Protein AF-A0A7G5ZG37-F1 (afdb_monomer_lite)

pLDDT: mean 83.99, std 19.42, range [48.41, 98.5]

Secondary structure (DSSP, 8-state):
--HHHHHHHHHHHHHHHHHHHHHTT--PPP-HHHHHHHHHHHHHHHHHS-----TTSSSSSTTS--

Structure (mmCIF, N/CA/C/O backbone):
data_AF-A0A7G5ZG37-F1
#
_entry.id   AF-A0A7G5ZG37-F1
#
loop_
_atom_site.group_PDB
_atom_site.id
_atom_site.type_symbol
_atom_site.label_atom_id
_atom_site.label_alt_id
_atom_site.label_comp_id
_atom_site.label_asym_id
_atom_site.label_entity_id
_atom_site.label_seq_id
_atom_site.pdbx_PDB_ins_code
_atom_site.Cartn_x
_atom_site.Cartn_y
_atom_site.Cartn_z
_atom_site.occupancy
_atom_site.B_iso_or_equiv
_atom_site.auth_seq_id
_atom_site.auth_comp_id
_atom_site.auth_asym_id
_atom_site.auth_atom_id
_atom_site.pdbx_PDB_model_num
ATOM 1 N N . MET A 1 1 ? 9.044 15.644 -9.653 1.00 71.19 1 MET A N 1
ATOM 2 C CA . MET A 1 1 ? 8.499 14.326 -9.273 1.00 71.19 1 MET A CA 1
ATOM 3 C C . MET A 1 1 ? 8.105 13.581 -10.534 1.00 71.19 1 MET A C 1
ATOM 5 O O . MET A 1 1 ? 7.302 14.087 -11.317 1.00 71.19 1 MET A O 1
ATOM 9 N N . ASP A 1 2 ? 8.734 12.442 -10.780 1.00 91.69 2 ASP A N 1
ATOM 10 C CA . ASP A 1 2 ? 8.470 11.589 -11.935 1.00 91.69 2 ASP A CA 1
ATOM 11 C C . ASP A 1 2 ? 7.153 10.804 -11.761 1.00 91.69 2 ASP A C 1
ATOM 13 O O . ASP A 1 2 ? 6.445 10.956 -10.763 1.00 91.69 2 ASP A O 1
ATOM 17 N N . LYS A 1 3 ? 6.760 10.023 -12.776 1.00 94.12 3 LYS A N 1
ATOM 18 C CA . LYS A 1 3 ? 5.482 9.290 -12.750 1.00 94.12 3 LYS A CA 1
ATOM 19 C C . LYS A 1 3 ? 5.447 8.258 -11.616 1.00 94.12 3 LYS A C 1
ATOM 21 O O . LYS A 1 3 ? 4.430 8.178 -10.937 1.00 94.12 3 LYS A O 1
ATOM 26 N N . ILE A 1 4 ? 6.545 7.529 -11.404 1.00 94.88 4 ILE A N 1
ATOM 27 C CA . ILE A 1 4 ? 6.646 6.505 -10.357 1.00 94.88 4 ILE A CA 1
ATOM 28 C C . ILE A 1 4 ? 6.629 7.155 -8.975 1.00 94.88 4 ILE A C 1
ATOM 30 O O . ILE A 1 4 ? 5.847 6.739 -8.126 1.00 94.88 4 ILE A O 1
ATOM 34 N N . GLY A 1 5 ? 7.365 8.255 -8.782 1.00 95.44 5 GLY A N 1
ATOM 35 C CA . GLY A 1 5 ? 7.306 9.024 -7.542 1.00 95.44 5 GLY A CA 1
ATOM 36 C C . GLY A 1 5 ? 5.888 9.482 -7.187 1.00 95.44 5 GLY A C 1
ATOM 37 O O . GLY A 1 5 ? 5.472 9.325 -6.043 1.00 95.44 5 GLY A O 1
ATOM 38 N N . ARG A 1 6 ? 5.111 9.992 -8.159 1.00 97.12 6 ARG A N 1
ATOM 39 C CA . ARG A 1 6 ? 3.703 10.387 -7.934 1.00 97.12 6 ARG A CA 1
ATOM 40 C C . ARG A 1 6 ? 2.818 9.222 -7.503 1.00 97.12 6 ARG A C 1
ATOM 42 O O . ARG A 1 6 ? 2.032 9.380 -6.576 1.00 97.12 6 ARG A O 1
ATOM 49 N N . LEU A 1 7 ? 2.954 8.072 -8.160 1.00 97.25 7 LEU A N 1
ATOM 50 C CA . LEU A 1 7 ? 2.185 6.872 -7.825 1.00 97.25 7 LEU A CA 1
ATOM 51 C C . LEU A 1 7 ? 2.531 6.343 -6.429 1.00 97.25 7 LEU A C 1
ATOM 53 O O . LEU A 1 7 ? 1.627 6.012 -5.668 1.00 97.25 7 LEU A O 1
ATOM 57 N N . ARG A 1 8 ? 3.817 6.349 -6.061 1.00 97.56 8 ARG A N 1
ATOM 58 C CA . ARG A 1 8 ? 4.260 5.992 -4.710 1.00 97.56 8 ARG A CA 1
ATOM 59 C C . ARG A 1 8 ? 3.648 6.899 -3.648 1.00 97.56 8 ARG A C 1
ATOM 61 O O . ARG A 1 8 ? 3.158 6.399 -2.646 1.00 97.56 8 ARG A O 1
ATOM 68 N N . CYS A 1 9 ? 3.676 8.213 -3.864 1.00 98.06 9 CYS A N 1
ATOM 69 C CA . CYS A 1 9 ? 3.123 9.177 -2.907 1.00 98.06 9 CYS A CA 1
ATOM 70 C C . CYS A 1 9 ? 1.632 8.924 -2.667 1.00 98.06 9 CYS A C 1
ATOM 72 O O . CYS A 1 9 ? 1.211 8.820 -1.524 1.00 98.06 9 C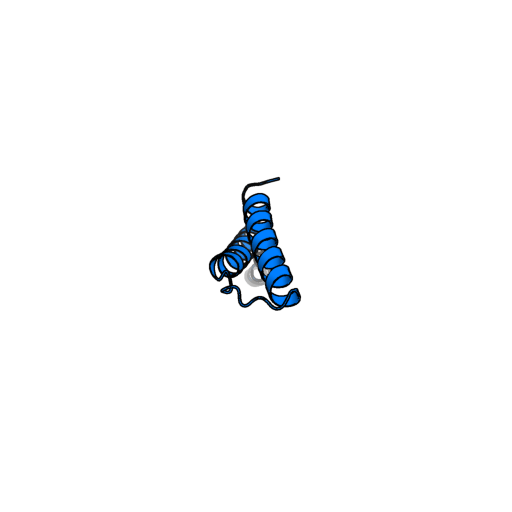YS A O 1
ATOM 74 N N . MET A 1 10 ? 0.867 8.698 -3.739 1.00 98.19 10 MET A N 1
ATOM 75 C CA . MET A 1 10 ? -0.557 8.362 -3.648 1.00 98.19 10 MET A CA 1
ATOM 76 C C . MET A 1 10 ? -0.810 7.076 -2.840 1.00 98.19 10 MET A C 1
ATOM 78 O O . MET A 1 10 ? -1.733 7.026 -2.032 1.00 98.19 10 MET A O 1
ATOM 82 N N . ALA A 1 11 ? 0.007 6.035 -3.035 1.00 98.44 11 ALA A N 1
ATOM 83 C CA . ALA A 1 11 ? -0.100 4.804 -2.253 1.00 98.44 11 ALA A CA 1
ATOM 84 C C . ALA A 1 11 ? 0.261 5.020 -0.772 1.00 98.44 11 ALA A C 1
ATOM 86 O O . ALA A 1 11 ? -0.430 4.528 0.118 1.00 98.44 11 ALA A O 1
ATOM 87 N N . GLN A 1 12 ? 1.324 5.782 -0.501 1.00 98.38 12 GLN A N 1
ATOM 88 C CA . GLN A 1 12 ? 1.764 6.103 0.857 1.00 98.38 12 GLN A CA 1
ATOM 89 C C . GLN A 1 12 ? 0.714 6.905 1.626 1.00 98.38 12 GLN A C 1
ATOM 91 O O . GLN A 1 12 ? 0.436 6.580 2.777 1.00 98.38 12 GLN A O 1
ATOM 96 N N . GLU A 1 13 ? 0.106 7.902 0.987 1.00 98.50 13 GLU A N 1
ATOM 97 C CA . GLU A 1 13 ? -0.977 8.700 1.568 1.00 98.5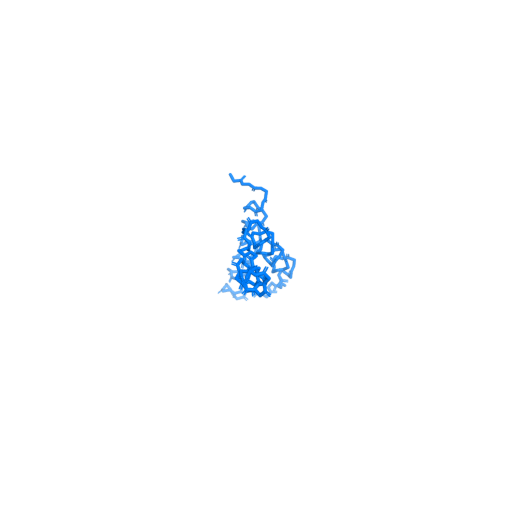0 13 GLU A CA 1
ATOM 98 C C . GLU A 1 13 ? -2.162 7.810 1.966 1.00 98.50 13 GLU A C 1
ATOM 100 O O . GLU A 1 13 ? -2.608 7.858 3.111 1.00 98.50 13 GLU A O 1
ATOM 105 N N . ALA A 1 14 ? -2.602 6.908 1.082 1.00 98.50 14 ALA A N 1
ATOM 106 C CA . ALA A 1 14 ? -3.698 5.985 1.384 1.00 98.50 14 ALA A CA 1
ATOM 107 C C . ALA A 1 14 ? -3.384 5.032 2.553 1.00 98.50 14 ALA A C 1
ATOM 109 O O . ALA A 1 14 ? -4.241 4.769 3.400 1.00 98.50 14 ALA A O 1
ATOM 110 N N . LEU A 1 15 ? -2.150 4.522 2.631 1.00 98.50 15 LEU A N 1
ATOM 111 C CA . LEU A 1 15 ? -1.711 3.675 3.746 1.00 98.50 15 LEU A CA 1
ATOM 112 C C . LEU A 1 15 ? -1.628 4.463 5.060 1.00 98.50 15 LEU A C 1
ATOM 114 O O . LEU A 1 15 ? -1.978 3.933 6.118 1.00 98.50 15 LEU A O 1
ATOM 118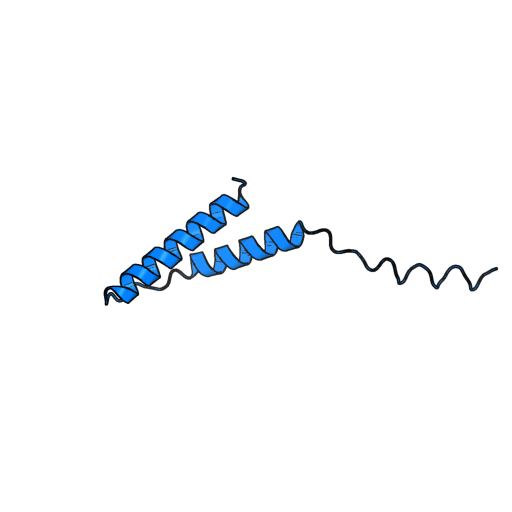 N N . GLN A 1 16 ? -1.203 5.726 5.001 1.00 98.50 16 GLN A N 1
ATOM 119 C CA . GLN A 1 16 ? -1.142 6.610 6.159 1.00 98.50 16 GLN A CA 1
ATOM 120 C C . GLN A 1 16 ? -2.543 6.952 6.681 1.00 98.50 16 GLN A C 1
ATOM 122 O O . GLN A 1 16 ? -2.767 6.915 7.891 1.00 98.50 16 GLN A O 1
ATOM 127 N N . GLU A 1 17 ? -3.501 7.223 5.794 1.00 98.25 17 GLU A N 1
ATOM 128 C CA . GLU A 1 17 ? -4.906 7.442 6.159 1.00 98.25 17 GLU A CA 1
ATOM 129 C C . GLU A 1 17 ? -5.527 6.198 6.804 1.00 98.25 17 GLU A C 1
ATOM 131 O O . GLU A 1 17 ? -6.170 6.302 7.851 1.00 98.25 17 GLU A O 1
ATOM 136 N N . TYR A 1 18 ? -5.277 5.011 6.238 1.00 98.50 18 TYR A N 1
ATOM 137 C CA . TYR A 1 18 ? -5.693 3.741 6.837 1.00 98.50 18 TYR A CA 1
ATOM 138 C C . TYR A 1 18 ? -5.130 3.582 8.258 1.00 98.50 18 TYR A C 1
ATOM 140 O O . TYR A 1 18 ? -5.881 3.319 9.197 1.00 98.50 18 TYR A O 1
ATOM 148 N N . GLN A 1 19 ? -3.824 3.799 8.445 1.00 98.44 19 GLN A N 1
ATOM 149 C CA . GLN A 1 19 ? -3.177 3.695 9.758 1.00 98.44 19 GLN A CA 1
ATOM 150 C C . GLN A 1 19 ? -3.718 4.722 10.755 1.00 98.44 19 GLN A C 1
ATOM 152 O O . GLN A 1 19 ? -3.906 4.392 11.929 1.00 98.44 19 GLN A O 1
ATOM 157 N N . ALA A 1 20 ? -4.000 5.946 10.306 1.00 98.50 20 ALA A N 1
ATOM 158 C CA . ALA A 1 20 ? -4.603 6.980 11.137 1.00 98.50 20 ALA A CA 1
ATOM 159 C C . ALA A 1 20 ? -6.013 6.581 11.597 1.00 98.50 20 ALA A C 1
ATOM 161 O O . ALA A 1 20 ? -6.325 6.692 12.782 1.00 98.50 20 ALA A O 1
ATOM 162 N N . ALA A 1 21 ? -6.840 6.054 10.689 1.00 98.38 21 ALA A N 1
ATOM 163 C CA . ALA A 1 21 ? -8.183 5.583 11.007 1.00 98.38 21 ALA A CA 1
ATOM 164 C C . ALA A 1 21 ? -8.168 4.379 11.967 1.00 98.38 21 ALA A C 1
ATOM 166 O O . ALA A 1 21 ? -8.918 4.381 12.942 1.00 98.38 21 ALA A O 1
ATOM 167 N N . VAL A 1 22 ? -7.271 3.406 11.765 1.00 98.25 22 VAL A N 1
ATOM 168 C CA . VAL A 1 22 ? -7.069 2.284 12.704 1.00 98.25 22 VAL A CA 1
ATOM 169 C C . VAL A 1 22 ? -6.616 2.786 14.078 1.00 98.25 22 VAL A C 1
ATOM 171 O O . VAL A 1 22 ? -7.152 2.368 15.102 1.00 98.25 22 VAL A O 1
ATOM 174 N N . SER A 1 23 ? -5.668 3.726 14.123 1.00 98.12 23 SER A N 1
ATOM 175 C CA . SER A 1 23 ? -5.150 4.288 15.382 1.00 98.12 23 SER A CA 1
ATOM 176 C C . SER A 1 23 ? -6.202 5.094 16.150 1.00 98.12 23 SER A C 1
ATOM 178 O O . SER A 1 23 ? -6.144 5.178 17.374 1.00 98.12 23 SER A O 1
ATOM 180 N N . ALA A 1 24 ? -7.182 5.661 15.443 1.00 98.25 24 ALA A N 1
ATOM 181 C CA . ALA A 1 24 ? -8.339 6.333 16.027 1.00 98.25 24 ALA A CA 1
ATOM 182 C C . ALA A 1 24 ? -9.438 5.359 16.511 1.00 98.25 24 ALA A C 1
ATOM 184 O O . ALA A 1 24 ? -10.473 5.810 16.998 1.00 98.25 24 ALA A O 1
ATOM 185 N N . GLY A 1 25 ? -9.233 4.042 16.383 1.00 98.19 25 GLY A N 1
ATOM 186 C CA . GLY A 1 25 ? -10.208 3.012 16.752 1.00 98.19 25 GLY A CA 1
ATOM 187 C C . GLY A 1 25 ? -11.274 2.744 15.686 1.00 98.19 25 GLY A C 1
ATOM 188 O O . GLY A 1 25 ? -12.290 2.124 15.988 1.00 98.19 25 GLY A O 1
ATOM 189 N N . GLY A 1 26 ? -11.074 3.225 14.458 1.00 97.38 26 GLY A N 1
ATOM 190 C CA . GLY A 1 26 ? -11.914 2.871 13.320 1.00 97.38 26 GLY A CA 1
ATOM 191 C C . GLY A 1 26 ? -11.574 1.490 12.758 1.00 97.38 26 GLY A C 1
ATOM 192 O O . GLY A 1 26 ? -10.480 0.966 12.959 1.00 97.38 26 GLY A O 1
ATOM 193 N N . GLU A 1 27 ? -12.499 0.936 11.976 1.00 97.50 27 GLU A N 1
ATOM 194 C CA . GLU A 1 27 ? -12.324 -0.329 11.248 1.00 97.50 27 GLU A CA 1
ATOM 195 C C . GLU A 1 27 ? -12.362 -0.088 9.723 1.00 97.50 27 GLU A C 1
ATOM 197 O O . GLU A 1 27 ? -13.268 -0.562 9.032 1.00 97.50 27 GLU A O 1
ATOM 202 N N . PRO A 1 28 ? -11.436 0.714 9.159 1.00 97.31 28 PRO A N 1
ATOM 203 C CA . PRO A 1 28 ? -11.374 0.914 7.716 1.00 97.31 28 PRO A CA 1
ATOM 204 C C . PRO A 1 28 ? -10.983 -0.391 7.010 1.00 97.31 28 PRO A C 1
ATOM 206 O O . PRO A 1 28 ? -10.231 -1.212 7.533 1.00 97.31 28 PRO A O 1
ATOM 209 N N . SER A 1 29 ? -11.439 -0.565 5.772 1.00 98.06 29 SER A N 1
ATOM 210 C CA . SER A 1 29 ? -10.924 -1.642 4.923 1.00 98.06 29 SER A CA 1
ATOM 211 C C . SER A 1 29 ? -9.492 -1.333 4.489 1.00 98.06 29 SER A C 1
ATOM 213 O O . SER A 1 29 ? -9.195 -0.204 4.095 1.00 98.06 29 SER A O 1
ATOM 215 N N . PHE A 1 30 ? -8.613 -2.335 4.538 1.00 97.62 30 PHE A N 1
ATOM 216 C CA . PHE A 1 30 ? -7.235 -2.182 4.078 1.00 97.62 30 PHE A CA 1
ATOM 217 C C . PHE A 1 30 ? -7.202 -1.851 2.574 1.00 97.62 30 PHE A C 1
ATOM 219 O O . PHE A 1 30 ? -7.815 -2.575 1.779 1.00 97.62 30 PHE A O 1
ATOM 226 N N . PRO A 1 31 ? -6.507 -0.780 2.151 1.00 97.69 31 PRO A N 1
ATOM 227 C CA . PRO A 1 31 ? -6.434 -0.399 0.747 1.00 97.69 31 PRO A CA 1
ATOM 228 C C . PRO A 1 31 ? -5.447 -1.305 -0.008 1.00 97.69 31 PRO A C 1
ATOM 230 O O . PRO A 1 31 ? -4.325 -0.898 -0.289 1.00 97.69 31 PRO A O 1
ATOM 233 N N . GLN A 1 32 ? -5.869 -2.522 -0.377 1.00 98.38 32 GLN A N 1
ATOM 234 C CA . GLN A 1 32 ? -5.013 -3.506 -1.071 1.00 98.38 32 GLN A CA 1
ATOM 235 C C . GLN A 1 32 ? -4.334 -2.932 -2.324 1.00 98.38 32 GLN A C 1
ATOM 237 O O . GLN A 1 32 ? -3.162 -3.188 -2.574 1.00 98.38 32 GLN A O 1
ATOM 242 N N . TRP A 1 33 ? -5.041 -2.080 -3.069 1.00 98.12 33 TRP A N 1
ATOM 243 C CA . TRP A 1 33 ? -4.497 -1.417 -4.253 1.00 98.12 33 TRP A CA 1
ATOM 244 C C . TRP A 1 33 ? -3.252 -0.567 -3.953 1.00 98.12 33 TRP A C 1
ATOM 246 O O . TRP A 1 33 ? -2.410 -0.402 -4.832 1.00 98.12 33 TRP A O 1
ATOM 256 N N . ALA A 1 34 ? -3.142 0.005 -2.748 1.00 98.31 34 ALA A N 1
ATOM 257 C CA . ALA A 1 34 ? -2.015 0.847 -2.364 1.00 98.31 34 ALA A CA 1
ATOM 258 C C . ALA A 1 34 ? -0.768 -0.008 -2.118 1.00 98.31 34 ALA A C 1
ATOM 260 O O . ALA A 1 34 ? 0.318 0.358 -2.558 1.00 98.31 34 ALA A O 1
ATOM 261 N N . ASP A 1 35 ? -0.940 -1.174 -1.493 1.00 98.00 35 ASP A N 1
ATOM 262 C CA . ASP A 1 35 ? 0.120 -2.169 -1.315 1.00 98.00 35 ASP A CA 1
ATOM 263 C C . ASP A 1 35 ? 0.602 -2.718 -2.669 1.00 98.00 35 ASP A C 1
ATOM 265 O O . ASP A 1 35 ? 1.791 -2.666 -2.989 1.00 98.00 35 ASP A O 1
ATOM 269 N N . ASP A 1 36 ? -0.338 -3.103 -3.538 1.00 98.25 36 ASP A N 1
ATOM 270 C CA . ASP A 1 36 ? -0.031 -3.564 -4.895 1.00 98.25 36 ASP A CA 1
ATOM 271 C C . ASP A 1 36 ? 0.713 -2.480 -5.703 1.00 98.25 36 ASP A C 1
ATOM 273 O O . ASP A 1 36 ? 1.667 -2.761 -6.435 1.00 98.25 36 ASP A O 1
ATOM 277 N N . LEU A 1 37 ? 0.309 -1.212 -5.560 1.00 97.88 37 LEU A N 1
ATOM 278 C CA . LEU A 1 37 ? 0.944 -0.091 -6.249 1.00 97.88 37 LEU A CA 1
ATOM 279 C C . LEU A 1 37 ? 2.358 0.190 -5.722 1.00 97.88 37 LEU A C 1
ATOM 281 O O . LEU A 1 37 ? 3.234 0.533 -6.520 1.00 97.88 37 LEU A O 1
ATOM 285 N N . MET A 1 38 ? 2.608 0.016 -4.420 1.00 97.38 38 MET A N 1
ATOM 286 C CA . MET A 1 38 ? 3.956 0.099 -3.848 1.00 97.38 38 MET A CA 1
ATOM 287 C C . MET A 1 38 ? 4.877 -0.952 -4.475 1.00 97.38 38 MET A C 1
ATOM 289 O O . MET A 1 38 ? 5.953 -0.593 -4.960 1.00 97.38 38 MET A O 1
ATOM 293 N N . ALA A 1 39 ? 4.419 -2.203 -4.578 1.00 96.50 39 ALA A N 1
ATOM 294 C CA . ALA A 1 39 ? 5.176 -3.280 -5.215 1.00 96.50 39 ALA A CA 1
ATOM 295 C C . ALA A 1 39 ? 5.488 -2.977 -6.694 1.00 96.50 39 ALA A C 1
ATOM 297 O O . ALA A 1 39 ? 6.623 -3.137 -7.146 1.00 96.50 39 ALA A O 1
ATOM 298 N N . VAL A 1 40 ? 4.515 -2.458 -7.454 1.00 96.19 40 VAL A N 1
ATOM 299 C CA . VAL A 1 40 ? 4.738 -2.034 -8.850 1.00 96.19 40 VAL A CA 1
ATOM 300 C C . VAL A 1 40 ? 5.778 -0.912 -8.939 1.00 96.19 40 VAL A C 1
ATOM 302 O O . VAL A 1 40 ? 6.631 -0.931 -9.830 1.00 96.19 40 VAL A O 1
ATOM 305 N N . CYS A 1 41 ? 5.736 0.060 -8.023 1.00 96.00 41 CYS A N 1
ATOM 306 C CA . CYS A 1 41 ? 6.716 1.144 -7.984 1.00 96.00 41 CYS A CA 1
ATOM 307 C C . CYS A 1 41 ? 8.135 0.624 -7.688 1.00 96.00 41 CYS A C 1
ATOM 309 O O . CYS A 1 41 ? 9.084 1.050 -8.346 1.00 96.00 41 CYS A O 1
ATOM 311 N N . GLU A 1 42 ? 8.287 -0.316 -6.752 1.00 94.62 42 GLU A N 1
ATOM 312 C CA . GLU A 1 42 ? 9.573 -0.958 -6.434 1.00 94.62 42 GLU A CA 1
ATOM 313 C C . GLU A 1 42 ? 10.138 -1.757 -7.616 1.00 94.62 42 GLU A C 1
ATOM 315 O O . GLU A 1 42 ? 11.330 -1.667 -7.931 1.00 94.62 42 GLU A O 1
ATOM 320 N N . MET A 1 43 ? 9.283 -2.504 -8.319 1.00 94.00 43 MET A N 1
ATOM 321 C CA . MET A 1 43 ? 9.670 -3.235 -9.526 1.00 94.00 43 MET A CA 1
ATOM 322 C C . MET A 1 43 ? 10.137 -2.288 -10.634 1.00 94.00 43 MET A C 1
ATOM 324 O O . MET A 1 43 ? 11.145 -2.555 -11.292 1.00 94.00 43 MET A O 1
ATOM 328 N N . ALA A 1 44 ? 9.424 -1.178 -10.839 1.00 92.38 44 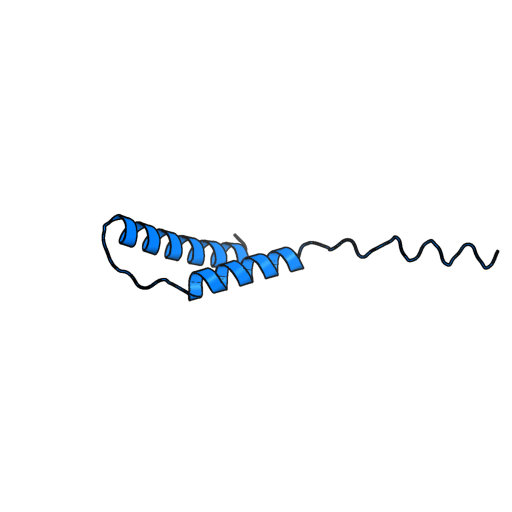ALA A N 1
ATOM 329 C CA . ALA A 1 44 ? 9.761 -0.195 -11.862 1.00 92.38 44 ALA A CA 1
ATOM 330 C C . ALA A 1 44 ? 11.128 0.456 -11.606 1.00 92.38 44 ALA A C 1
ATOM 332 O O . ALA A 1 44 ? 11.902 0.629 -12.544 1.00 92.38 44 ALA A O 1
ATOM 333 N N . GLU A 1 45 ? 11.446 0.766 -10.349 1.00 90.31 45 GLU A N 1
ATOM 334 C CA . GLU A 1 45 ? 12.744 1.332 -9.957 1.00 90.31 45 GLU A CA 1
ATOM 335 C C . GLU A 1 45 ? 13.886 0.326 -10.029 1.00 90.31 45 GLU A C 1
ATOM 337 O O . GLU A 1 45 ? 15.001 0.658 -10.436 1.00 90.31 45 GLU A O 1
ATOM 342 N N . SER A 1 46 ? 13.604 -0.926 -9.677 1.00 87.12 46 SER A N 1
ATOM 343 C CA . SER A 1 46 ? 14.573 -2.012 -9.799 1.00 87.12 46 SER A CA 1
ATOM 344 C C . SER A 1 46 ? 14.912 -2.301 -11.264 1.00 87.12 46 SER A C 1
ATOM 346 O O . SER A 1 46 ? 16.056 -2.621 -11.576 1.00 87.12 46 SER A O 1
ATOM 348 N N . ALA A 1 47 ? 13.946 -2.142 -12.175 1.00 81.31 47 ALA A N 1
ATOM 349 C CA . ALA A 1 47 ? 14.143 -2.318 -13.613 1.00 81.31 47 ALA A CA 1
ATOM 350 C C . ALA A 1 47 ? 14.964 -1.190 -14.265 1.00 81.31 47 ALA A C 1
ATOM 352 O O . ALA A 1 47 ? 15.616 -1.418 -15.285 1.00 81.31 47 ALA A O 1
ATOM 353 N N . THR A 1 48 ? 14.957 0.018 -13.696 1.00 66.06 48 THR A N 1
ATOM 354 C CA . THR A 1 48 ? 15.811 1.135 -14.135 1.00 66.06 48 THR A CA 1
ATOM 355 C C . THR A 1 48 ? 17.210 1.102 -13.533 1.00 66.06 48 THR A C 1
ATOM 357 O O . THR A 1 48 ? 18.092 1.803 -14.035 1.00 66.06 48 THR A O 1
ATOM 360 N N . SER A 1 49 ? 17.453 0.281 -12.509 1.00 56.72 49 SER A N 1
ATOM 361 C CA . SER A 1 49 ? 18.804 0.023 -12.024 1.00 56.72 49 SER A CA 1
ATOM 362 C C . SER A 1 49 ? 19.524 -0.886 -13.027 1.00 56.72 49 SER A C 1
ATOM 364 O O . SER A 1 49 ? 19.077 -2.014 -13.255 1.00 56.72 49 SER A O 1
ATOM 366 N N . PRO A 1 50 ? 20.619 -0.437 -13.674 1.00 54.47 50 PRO A N 1
ATOM 367 C CA . PRO A 1 50 ? 21.374 -1.289 -14.575 1.00 54.47 50 PRO A CA 1
ATOM 368 C C . PRO A 1 50 ? 21.953 -2.424 -13.739 1.00 54.47 50 PRO A C 1
ATOM 370 O O . PRO A 1 50 ? 22.938 -2.254 -13.024 1.00 54.47 50 PRO A O 1
ATOM 373 N N . THR A 1 51 ? 21.331 -3.597 -13.813 1.00 54.19 51 THR A N 1
ATOM 374 C CA . THR A 1 51 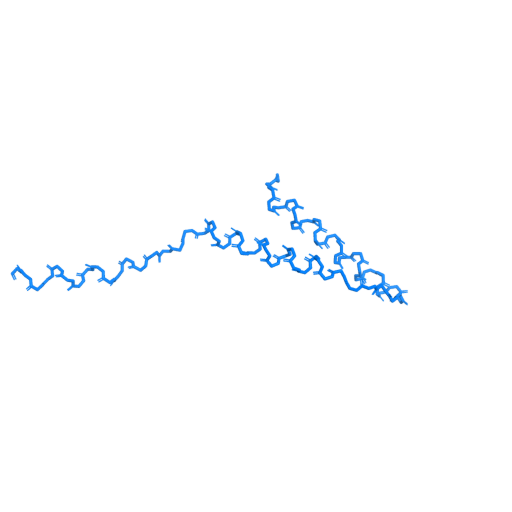? 21.920 -4.814 -13.273 1.00 54.19 51 THR A CA 1
ATOM 375 C C . THR A 1 51 ? 23.292 -4.935 -13.936 1.00 54.19 51 THR A C 1
ATOM 377 O O . THR A 1 51 ? 23.341 -4.958 -15.174 1.00 54.19 51 THR A O 1
ATOM 380 N N . PRO A 1 52 ? 24.413 -4.983 -13.192 1.00 51.34 52 PRO A N 1
ATOM 381 C CA . PRO A 1 52 ? 25.683 -5.326 -13.798 1.00 51.34 52 PRO A CA 1
ATOM 382 C C . PRO A 1 52 ? 25.518 -6.761 -14.292 1.00 51.34 52 PRO A C 1
ATOM 384 O O . PRO A 1 52 ? 25.603 -7.717 -13.521 1.00 51.34 52 PRO A O 1
ATOM 387 N N . ARG A 1 53 ? 25.183 -6.916 -15.583 1.00 55.62 53 ARG A N 1
ATOM 388 C CA . ARG A 1 53 ? 25.259 -8.203 -16.269 1.00 55.62 53 ARG A CA 1
ATOM 389 C C . ARG A 1 53 ? 26.623 -8.747 -15.917 1.00 55.62 53 ARG A C 1
ATOM 391 O O . ARG A 1 53 ? 27.599 -8.031 -16.089 1.00 55.62 53 ARG A O 1
ATOM 398 N N . LEU A 1 54 ? 26.654 -9.970 -15.411 1.00 57.47 54 LEU A N 1
ATOM 399 C CA . LEU A 1 54 ? 27.840 -10.748 -15.089 1.00 57.47 54 LEU A CA 1
ATOM 400 C C . LEU A 1 54 ? 28.916 -10.615 -16.189 1.00 57.47 54 LEU A C 1
ATOM 402 O O . LEU A 1 54 ? 29.061 -11.482 -17.046 1.00 57.47 54 LEU A O 1
ATOM 406 N N . THR A 1 55 ? 29.726 -9.560 -16.141 1.00 53.31 55 THR A N 1
ATOM 407 C CA . THR A 1 55 ? 30.925 -9.325 -16.956 1.00 53.31 55 THR A CA 1
ATOM 408 C C . THR A 1 55 ? 32.098 -10.108 -16.376 1.00 53.31 55 THR A C 1
ATOM 410 O O . THR A 1 55 ? 33.226 -9.642 -16.344 1.00 53.31 55 THR A O 1
ATOM 413 N N . ARG A 1 56 ? 31.833 -11.320 -15.873 1.00 50.25 56 ARG A N 1
ATOM 414 C CA . ARG A 1 56 ? 32.853 -12.216 -15.314 1.00 50.25 56 ARG A CA 1
ATOM 415 C C . ARG A 1 56 ? 32.762 -13.651 -15.838 1.00 50.25 56 ARG A C 1
ATOM 417 O O . ARG A 1 56 ? 33.556 -14.496 -15.451 1.00 50.25 56 ARG A O 1
ATOM 424 N N . ALA A 1 57 ? 31.831 -13.941 -16.749 1.00 50.66 57 ALA A N 1
ATOM 425 C CA . ALA A 1 57 ? 31.797 -15.226 -17.454 1.00 50.66 57 ALA A CA 1
ATOM 426 C C . ALA A 1 57 ? 32.437 -15.170 -18.857 1.00 50.66 57 ALA A C 1
ATOM 428 O O . ALA A 1 57 ? 32.749 -16.214 -19.419 1.00 50.66 57 ALA A O 1
ATOM 429 N N . ALA A 1 58 ? 32.678 -13.977 -19.417 1.00 51.75 58 ALA A N 1
ATOM 430 C CA . ALA A 1 58 ? 33.251 -13.824 -20.760 1.00 51.75 58 ALA A CA 1
ATOM 431 C C . ALA A 1 58 ? 34.794 -13.820 -20.797 1.00 51.75 58 ALA A C 1
ATOM 433 O O . ALA A 1 58 ? 35.373 -14.020 -21.860 1.00 51.75 58 ALA A O 1
ATOM 434 N N . GLU A 1 59 ? 35.479 -13.645 -19.663 1.00 50.28 59 GLU A N 1
ATOM 435 C CA . GLU A 1 59 ? 36.949 -13.522 -19.649 1.00 50.28 59 GLU A CA 1
ATOM 436 C C . GLU A 1 59 ? 37.687 -14.872 -19.621 1.00 50.28 59 GLU A C 1
ATOM 438 O O . GLU A 1 59 ? 38.856 -14.945 -19.987 1.00 50.28 59 GLU A O 1
ATOM 443 N N . HIS A 1 60 ? 37.016 -15.975 -19.270 1.00 52.72 60 HIS A N 1
ATOM 444 C CA . HIS A 1 60 ? 37.670 -17.289 -19.191 1.00 52.72 60 HIS A CA 1
ATOM 445 C C . HIS A 1 60 ? 37.740 -18.061 -20.520 1.00 52.72 60 HIS A C 1
ATOM 447 O O . HIS A 1 60 ? 38.452 -19.063 -20.588 1.00 52.72 60 HIS A O 1
ATOM 453 N N . TYR A 1 61 ? 37.046 -17.624 -21.579 1.00 53.59 61 TYR A N 1
ATOM 454 C CA . TYR A 1 61 ? 37.046 -18.343 -22.864 1.00 53.59 61 TYR A CA 1
ATOM 455 C C . TYR A 1 61 ? 38.154 -17.886 -23.834 1.00 53.59 61 TYR A C 1
ATOM 457 O O . TYR A 1 61 ? 38.515 -18.634 -24.738 1.00 53.59 61 TYR A O 1
ATOM 465 N N . SER A 1 62 ? 38.765 -16.714 -23.616 1.00 55.06 62 SER A N 1
ATOM 466 C CA . SER A 1 62 ? 39.813 -16.171 -24.504 1.00 55.06 62 SER A CA 1
ATOM 467 C C . SER A 1 62 ? 41.243 -16.635 -24.189 1.00 55.06 62 SER A C 1
ATOM 469 O O . SER A 1 62 ? 42.165 -16.258 -24.901 1.00 55.06 62 SER A O 1
ATOM 471 N N . LEU A 1 63 ? 41.456 -17.465 -23.160 1.00 56.22 63 LEU A N 1
ATOM 472 C CA . LEU A 1 63 ? 42.790 -17.970 -22.778 1.00 56.22 63 LEU A CA 1
ATOM 473 C C . LEU A 1 63 ? 43.033 -19.448 -23.133 1.00 56.22 63 LEU A C 1
ATOM 475 O O . LEU A 1 63 ? 44.045 -20.013 -22.733 1.00 56.22 63 LEU A O 1
ATOM 479 N N . ARG A 1 64 ? 42.124 -20.098 -23.873 1.00 56.22 64 ARG A N 1
ATOM 480 C CA . ARG A 1 64 ? 42.291 -21.498 -24.326 1.00 56.22 64 ARG A CA 1
ATOM 481 C C . ARG A 1 64 ? 42.604 -21.660 -25.819 1.00 56.22 64 ARG A C 1
ATOM 483 O O . ARG A 1 64 ? 42.647 -22.792 -26.289 1.00 56.22 64 ARG A O 1
ATOM 490 N N . LEU A 1 65 ? 42.810 -20.566 -26.554 1.00 57.66 65 LEU A N 1
ATOM 491 C CA . LEU A 1 65 ? 43.096 -20.589 -27.998 1.00 57.66 65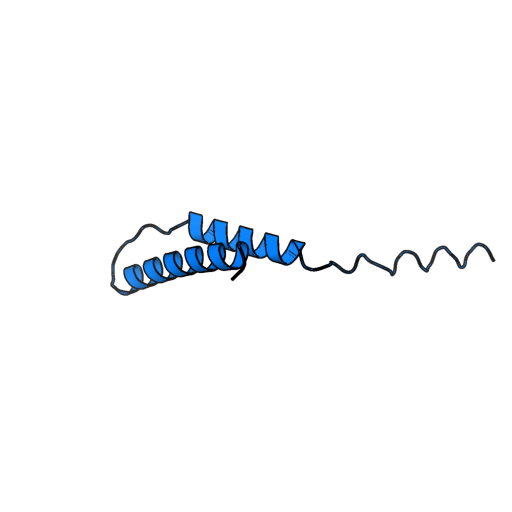 LEU A CA 1
ATOM 492 C C . LEU A 1 65 ? 44.327 -19.755 -28.410 1.00 57.66 65 LEU A C 1
ATOM 494 O O . LEU A 1 65 ? 44.449 -19.419 -29.585 1.00 57.66 65 LEU A O 1
ATOM 498 N N . SER A 1 66 ? 45.242 -19.468 -27.479 1.00 48.41 66 SER A N 1
ATOM 499 C CA . SER A 1 66 ? 46.546 -18.853 -27.777 1.00 48.41 66 SER A CA 1
ATOM 500 C C . SER A 1 66 ? 47.683 -19.784 -27.389 1.00 48.41 66 SER A C 1
ATOM 502 O O . SER A 1 66 ? 47.606 -20.333 -26.266 1.00 48.41 66 SER A O 1
#

Sequence (66 aa):
MDKIGRLRCMAQEALQEYQAAVSAGGEPSFPQWADDLMAVCEMAESATSPTPRLTRAAEHYSLRLS

Radius of gyration: 21.71 Å; chains: 1; bounding box: 59×36×45 Å

Foldseek 3Di:
DDPLVVLLVVLVVLQVVVVVCVVVVHDDDDPVVSVVSNVVSVVVVVVPPPDPDCPPPPPVPVPPPD